Protein AF-A0A6I5KV34-F1 (afdb_monomer)

Foldseek 3Di:
DDDPPQQFFDDWDQPLVQQWTWTQTPVRDIAIDHNPCSPQADKDWPAAAPNRQWTKIWGAHPQFIWIWIQGRVVRDIGTQPPGAGVWDWDHDPLQAIWGWHDPPDPQQTFIWIAPDNVCNSRIDGPDGSNDDD

Nearest PDB structures (foldseek):
  2ojh-assembly1_A  TM=5.216E-01  e=1.936E-02  Agrobacterium fabrum str. C58
  7nst-assembly1_E  TM=5.285E-01  e=4.659E-02  Escherichia coli K-12
  6pnv-assembly1_A  TM=4.518E-01  e=2.691E-02  Salmonella enterica subsp. enterica serovar Typhimurium str. LT2-4
  2ivz-assembly4_D  TM=5.307E-01  e=8.520E-02  Escherichia coli
  2ivz-assembly2_B  TM=5.372E-01  e=8.520E-02  Escherichia coli

Radius of gyration: 15.53 Å; Cα contacts (8 Å, |Δi|>4): 303; chains: 1; bounding box: 42×42×37 Å

Structure (mmCIF, N/CA/C/O backbone):
data_AF-A0A6I5KV34-F1
#
_entry.id   AF-A0A6I5KV34-F1
#
loop_
_atom_site.group_PDB
_atom_site.id
_atom_site.type_symbol
_atom_site.label_atom_id
_atom_site.label_alt_id
_atom_site.label_comp_id
_atom_site.label_asym_id
_atom_site.label_entity_id
_atom_site.label_seq_id
_atom_site.pdbx_PDB_ins_code
_atom_site.Cartn_x
_atom_site.Cartn_y
_atom_site.Cartn_z
_atom_site.occupancy
_atom_site.B_iso_or_equiv
_atom_site.auth_seq_id
_atom_site.auth_comp_id
_atom_site.auth_asym_id
_atom_site.auth_atom_id
_atom_site.pdbx_PDB_model_num
ATOM 1 N N . MET A 1 1 ? -20.327 -21.508 1.481 1.00 34.78 1 MET A N 1
ATOM 2 C CA . MET A 1 1 ? -19.043 -20.967 1.976 1.00 34.78 1 MET A CA 1
ATOM 3 C C . MET A 1 1 ? -19.256 -19.470 2.155 1.00 34.78 1 MET A C 1
ATOM 5 O O . MET A 1 1 ? -19.499 -18.805 1.160 1.00 34.78 1 MET A O 1
ATOM 9 N N . LYS A 1 2 ? -19.388 -18.973 3.393 1.00 31.02 2 LYS A N 1
ATOM 10 C CA . LYS A 1 2 ? -19.768 -17.570 3.640 1.00 31.02 2 LYS A CA 1
ATOM 11 C C . LYS A 1 2 ? -18.632 -16.650 3.184 1.00 31.02 2 LYS A C 1
ATOM 13 O O . LYS A 1 2 ? -17.504 -16.826 3.642 1.00 31.02 2 LYS A O 1
ATOM 18 N N . SER A 1 3 ? -18.956 -15.721 2.284 1.00 35.59 3 SER A N 1
ATOM 19 C CA . SER A 1 3 ? -18.169 -14.521 1.989 1.00 35.59 3 SER A CA 1
ATOM 20 C C . SER A 1 3 ? -17.679 -13.935 3.311 1.00 35.59 3 SER A C 1
ATOM 22 O O . SER A 1 3 ? -18.489 -13.649 4.194 1.00 35.59 3 SER A O 1
ATOM 24 N N . ARG A 1 4 ? -16.359 -13.846 3.502 1.00 42.56 4 ARG A N 1
ATOM 25 C CA . ARG A 1 4 ? -15.790 -13.047 4.589 1.00 42.56 4 ARG A CA 1
ATOM 26 C C . ARG A 1 4 ? -15.959 -11.599 4.163 1.00 42.56 4 ARG A C 1
ATOM 28 O O . ARG A 1 4 ? -15.059 -11.026 3.560 1.00 42.56 4 ARG A O 1
ATOM 35 N N . ASP A 1 5 ? -17.147 -11.064 4.417 1.00 43.12 5 ASP A N 1
ATOM 36 C CA . ASP A 1 5 ? -17.440 -9.653 4.225 1.00 43.12 5 ASP A CA 1
ATOM 37 C C . ASP A 1 5 ? -16.349 -8.845 4.920 1.00 43.12 5 ASP A C 1
ATOM 39 O O . ASP A 1 5 ? -16.102 -9.048 6.111 1.00 43.12 5 ASP A O 1
ATOM 43 N N . SER A 1 6 ? -15.687 -7.973 4.159 1.00 46.94 6 SER A N 1
ATOM 44 C CA . SER A 1 6 ? -14.695 -7.018 4.645 1.00 46.94 6 SER A CA 1
ATOM 45 C C . SER A 1 6 ? -15.142 -6.425 5.987 1.00 46.94 6 SER A C 1
ATOM 47 O O . SER A 1 6 ? -16.213 -5.813 6.103 1.00 46.94 6 SER A O 1
ATOM 49 N N . GLN A 1 7 ? -14.388 -6.732 7.047 1.00 50.06 7 GLN A N 1
ATOM 50 C CA . GLN A 1 7 ? -14.783 -6.425 8.426 1.00 50.06 7 GLN A CA 1
ATOM 51 C C . GLN A 1 7 ? -14.252 -5.080 8.920 1.00 50.06 7 GLN A C 1
ATOM 53 O O . GLN A 1 7 ? -14.644 -4.667 10.005 1.00 50.06 7 GLN A O 1
ATOM 58 N N . TYR A 1 8 ? -13.403 -4.386 8.159 1.00 57.62 8 TYR A N 1
ATOM 59 C CA . TYR A 1 8 ? -12.550 -3.364 8.766 1.00 57.62 8 TYR A CA 1
ATOM 60 C C . TYR A 1 8 ? -12.712 -1.953 8.210 1.00 57.62 8 TYR A C 1
ATOM 62 O O . TYR A 1 8 ? -12.633 -1.020 8.999 1.00 57.62 8 TYR A O 1
ATOM 70 N N . VAL A 1 9 ? -13.011 -1.759 6.924 1.00 60.31 9 VAL A N 1
ATOM 71 C CA . VAL A 1 9 ? -13.108 -0.411 6.332 1.00 60.31 9 VAL A CA 1
ATOM 72 C C . VAL A 1 9 ? -14.484 -0.224 5.718 1.00 60.31 9 VAL A C 1
ATOM 74 O O . VAL A 1 9 ? -14.928 -1.058 4.931 1.00 60.31 9 VAL A O 1
ATOM 77 N N . HIS A 1 10 ? -15.170 0.844 6.119 1.00 58.53 10 HIS A N 1
ATOM 78 C CA . HIS A 1 10 ? -16.484 1.193 5.590 1.00 58.53 10 HIS A CA 1
ATOM 79 C C . HIS A 1 10 ? -16.381 2.258 4.504 1.00 58.53 10 HIS A C 1
ATOM 81 O O . HIS A 1 10 ? -17.007 2.100 3.466 1.00 58.53 10 HIS A O 1
ATOM 87 N N . ASN A 1 11 ? -15.563 3.289 4.733 1.00 62.03 11 ASN A N 1
ATOM 88 C CA . ASN A 1 11 ? -15.244 4.339 3.770 1.00 62.03 11 ASN A CA 1
ATOM 89 C C . ASN A 1 11 ? -13.819 4.846 4.022 1.00 62.03 11 ASN A C 1
ATOM 91 O O . ASN A 1 11 ? -13.358 4.883 5.163 1.00 62.03 11 ASN A O 1
ATOM 95 N N . LEU A 1 12 ? -13.136 5.260 2.962 1.00 64.06 12 LEU A N 1
ATOM 96 C CA . LEU A 1 12 ? -11.876 5.987 3.046 1.00 64.06 12 LEU A CA 1
ATOM 97 C C . LEU A 1 12 ? -12.041 7.272 2.245 1.00 64.06 12 LEU A C 1
ATOM 99 O O . LEU A 1 12 ? -12.535 7.241 1.119 1.00 64.06 12 LEU A O 1
ATOM 103 N N . THR A 1 13 ? -11.682 8.394 2.854 1.00 64.62 13 THR A N 1
ATOM 104 C CA . THR A 1 13 ? -11.791 9.711 2.234 1.00 64.62 13 THR A CA 1
ATOM 105 C C . THR A 1 13 ? -10.481 10.446 2.441 1.00 64.62 13 THR A C 1
ATOM 107 O O . THR A 1 13 ? -9.942 10.482 3.548 1.00 64.62 13 THR A O 1
ATOM 110 N N . LEU A 1 14 ? -9.968 11.026 1.364 1.00 63.19 14 LEU A N 1
ATOM 111 C CA . LEU A 1 14 ? -8.868 11.968 1.426 1.00 63.19 14 LEU A CA 1
ATOM 112 C C . LEU A 1 14 ? -9.451 13.361 1.683 1.00 63.19 14 LEU A C 1
ATOM 114 O O . LEU A 1 14 ? -10.321 13.807 0.936 1.00 63.19 14 LEU A O 1
ATOM 118 N N . ASP A 1 15 ? -9.004 14.032 2.742 1.00 67.44 15 ASP A N 1
ATOM 119 C CA . ASP A 1 15 ? -9.232 15.468 2.890 1.00 67.44 15 ASP A CA 1
ATOM 120 C C . ASP A 1 15 ? -8.035 16.208 2.290 1.00 67.44 15 ASP A C 1
ATOM 122 O O . ASP A 1 15 ? -6.994 16.404 2.926 1.00 67.44 15 ASP A O 1
ATOM 126 N N . GLU A 1 16 ? -8.201 16.603 1.032 1.00 58.06 16 GLU A N 1
ATOM 127 C CA . GLU A 1 16 ? -7.206 17.339 0.255 1.00 58.06 16 GLU A CA 1
ATOM 128 C C . GLU A 1 16 ? -6.933 18.742 0.808 1.00 58.06 16 GLU A C 1
ATOM 130 O O . GLU A 1 16 ? -5.852 19.284 0.591 1.00 58.06 16 GLU A O 1
ATOM 135 N N . VAL A 1 17 ? -7.869 19.333 1.560 1.00 58.53 17 VAL A N 1
ATOM 136 C CA . VAL A 1 17 ? -7.731 20.705 2.074 1.00 58.53 17 VAL A CA 1
ATOM 137 C C . VAL A 1 17 ? -6.726 20.758 3.222 1.00 58.53 17 VAL A C 1
ATOM 139 O O . VAL A 1 17 ? -6.004 21.744 3.373 1.00 58.53 17 VAL A O 1
ATOM 142 N N . GLN A 1 18 ? -6.674 19.704 4.036 1.00 65.94 18 GLN A N 1
ATOM 143 C CA . GLN A 1 18 ? -5.775 19.614 5.190 1.00 65.94 18 GLN A CA 1
ATOM 144 C C . GLN A 1 18 ? -4.591 18.668 4.963 1.00 65.94 18 GLN A C 1
ATOM 146 O O . GLN A 1 18 ? -3.734 18.549 5.840 1.00 65.94 18 GLN A O 1
ATOM 151 N N . GLY A 1 19 ? -4.536 17.991 3.811 1.00 74.94 19 GLY A N 1
ATOM 152 C CA . GLY A 1 19 ? -3.547 16.949 3.549 1.00 74.94 19 GLY A CA 1
ATOM 153 C C . GLY A 1 19 ? -3.684 15.799 4.544 1.00 74.94 19 GLY A C 1
ATOM 154 O O . GLY A 1 19 ? -2.681 15.321 5.069 1.00 74.94 19 GLY A O 1
ATOM 155 N N . MET A 1 20 ? -4.918 15.393 4.852 1.00 82.06 20 MET A N 1
ATOM 156 C CA . MET A 1 20 ? -5.211 14.332 5.816 1.00 82.06 20 MET A CA 1
ATOM 157 C C . MET A 1 20 ? -5.852 13.134 5.120 1.00 82.06 20 MET A C 1
ATOM 159 O O . MET A 1 20 ? -6.663 13.268 4.207 1.00 82.06 20 MET A O 1
ATOM 163 N N . ILE A 1 21 ? -5.524 11.941 5.596 1.00 81.75 21 ILE A N 1
ATOM 164 C CA . ILE A 1 21 ? -6.176 10.690 5.224 1.00 81.75 21 ILE A CA 1
ATOM 165 C C . ILE A 1 21 ? -7.160 10.355 6.340 1.00 81.75 21 ILE A C 1
ATOM 167 O O . ILE A 1 21 ? -6.757 10.215 7.497 1.00 81.75 21 ILE A O 1
ATOM 171 N N . ILE A 1 22 ? -8.440 10.216 5.995 1.00 82.81 22 ILE A N 1
ATOM 172 C CA . ILE A 1 22 ? -9.506 9.847 6.926 1.00 82.81 22 ILE A CA 1
ATOM 173 C C . ILE A 1 22 ? -9.960 8.425 6.607 1.00 82.81 22 ILE A C 1
ATOM 175 O O . ILE A 1 22 ? -10.447 8.130 5.513 1.00 82.81 22 ILE A O 1
ATOM 179 N N . ILE A 1 23 ? -9.824 7.531 7.583 1.00 80.94 23 ILE A N 1
ATOM 180 C CA . ILE A 1 23 ? -10.149 6.112 7.436 1.00 80.94 23 ILE A CA 1
ATOM 181 C C . ILE A 1 23 ? -11.297 5.784 8.380 1.00 80.94 23 ILE A C 1
ATOM 183 O O . ILE A 1 23 ? -11.105 5.650 9.589 1.00 80.94 23 ILE A O 1
ATOM 187 N N . ALA A 1 24 ? -12.502 5.647 7.825 1.00 81.12 24 ALA A N 1
ATOM 188 C CA . ALA A 1 24 ? -13.686 5.261 8.577 1.00 81.12 24 ALA A CA 1
ATOM 189 C C . ALA A 1 24 ? -13.799 3.733 8.629 1.00 81.12 24 ALA A C 1
ATOM 191 O O . ALA A 1 24 ? -14.057 3.052 7.625 1.00 81.12 24 ALA A O 1
ATOM 192 N N . LYS A 1 25 ? -13.625 3.182 9.829 1.00 79.19 25 LYS A N 1
ATOM 193 C CA . LYS A 1 25 ? -13.752 1.753 10.093 1.00 79.19 25 LYS A CA 1
ATOM 194 C C . LYS A 1 25 ? -15.211 1.348 10.239 1.00 79.19 25 LYS A C 1
ATOM 196 O O . LYS A 1 25 ? -16.090 2.137 10.581 1.00 79.19 25 LYS A O 1
ATOM 201 N N . LYS A 1 26 ? -15.472 0.066 9.999 1.00 72.62 26 LYS A N 1
ATOM 202 C CA . LYS A 1 26 ? -16.825 -0.508 10.063 1.00 72.62 26 LYS A CA 1
ATOM 203 C C . LYS A 1 26 ? -17.435 -0.498 11.468 1.00 72.62 26 LYS A C 1
ATOM 205 O O . LYS A 1 26 ? -18.654 -0.514 11.598 1.00 72.62 26 LYS A O 1
ATOM 210 N N . ASP A 1 27 ? -16.605 -0.466 12.503 1.00 76.75 27 ASP A N 1
ATOM 211 C CA . ASP A 1 27 ? -17.030 -0.347 13.900 1.00 76.75 27 ASP A CA 1
ATOM 212 C C . ASP A 1 27 ? -17.331 1.104 14.322 1.00 76.75 27 ASP A C 1
ATOM 214 O O . ASP A 1 27 ? -17.663 1.351 15.479 1.00 76.75 27 ASP A O 1
ATOM 218 N N . GLY A 1 28 ? -17.243 2.058 13.388 1.00 77.00 28 GLY A N 1
ATOM 219 C CA . GLY A 1 28 ? -17.479 3.477 13.631 1.00 77.00 28 GLY A CA 1
ATOM 220 C C . GLY A 1 28 ? -16.260 4.229 14.165 1.00 77.00 28 GLY A C 1
ATOM 221 O O . GLY A 1 28 ? -16.358 5.437 14.375 1.00 77.00 28 GLY A O 1
ATOM 222 N N . GLN A 1 29 ? -15.118 3.562 14.366 1.00 82.00 29 GLN A N 1
ATOM 223 C CA . GLN A 1 29 ? -13.866 4.261 14.647 1.00 82.00 29 GLN A CA 1
ATOM 224 C C . GLN A 1 29 ? -13.380 5.012 13.405 1.00 82.00 29 GLN A C 1
ATOM 226 O O . GLN A 1 29 ? -13.587 4.579 12.270 1.00 82.00 29 GLN A O 1
ATOM 231 N N . VAL A 1 30 ? -12.695 6.127 13.633 1.00 83.88 30 VAL A N 1
ATOM 232 C CA . VAL A 1 30 ? -12.083 6.935 12.581 1.00 83.88 30 VAL A CA 1
ATOM 233 C C . VAL A 1 30 ? -10.620 7.127 12.930 1.00 83.88 30 VAL A C 1
ATOM 235 O O . VAL A 1 30 ? -10.312 7.590 14.028 1.00 83.88 30 VAL A O 1
ATOM 238 N N . ASP A 1 31 ? -9.742 6.786 11.993 1.00 84.12 31 ASP A N 1
ATOM 239 C CA . ASP A 1 31 ? -8.342 7.180 12.073 1.00 84.12 31 ASP A CA 1
ATOM 240 C C . ASP A 1 31 ? -8.110 8.376 11.161 1.00 84.12 31 ASP A C 1
ATOM 242 O O . ASP A 1 31 ? -8.614 8.420 10.035 1.00 84.12 31 ASP A O 1
ATOM 246 N N . THR A 1 32 ? -7.306 9.314 11.645 1.00 87.19 32 THR A N 1
ATOM 247 C CA . THR A 1 32 ? -6.877 10.473 10.873 1.00 87.19 32 THR A CA 1
ATOM 248 C C . THR A 1 32 ? -5.358 10.481 10.835 1.00 87.19 32 THR A C 1
ATOM 250 O O . THR A 1 32 ? -4.707 10.473 11.879 1.00 87.19 32 THR A O 1
ATOM 253 N N . LEU A 1 33 ? -4.792 10.479 9.634 1.00 86.06 33 LEU A N 1
ATOM 254 C CA . LEU A 1 33 ? -3.349 10.459 9.400 1.00 86.06 33 LEU A CA 1
ATOM 255 C C . LEU A 1 33 ? -2.969 11.655 8.538 1.00 86.06 33 LEU A C 1
ATOM 257 O O . LEU A 1 33 ? -3.777 12.116 7.738 1.00 86.06 33 LEU A O 1
ATOM 261 N N . HIS A 1 34 ? -1.730 12.121 8.645 1.00 85.12 34 HIS A N 1
ATOM 262 C CA . HIS A 1 34 ? -1.196 13.048 7.653 1.00 85.12 34 HIS A CA 1
ATOM 263 C C . HIS A 1 34 ? -0.940 12.309 6.335 1.00 85.12 34 HIS A C 1
ATOM 265 O O . HIS A 1 34 ? -0.437 11.183 6.342 1.00 85.12 34 HIS A O 1
ATOM 271 N N . ASN A 1 35 ? -1.267 12.949 5.211 1.00 82.94 35 ASN A N 1
ATOM 272 C CA . ASN A 1 35 ? -0.833 12.507 3.895 1.00 82.94 35 ASN A CA 1
ATOM 273 C C . ASN A 1 35 ? 0.708 12.535 3.876 1.00 82.94 35 ASN A C 1
ATOM 275 O O . ASN A 1 35 ? 1.287 13.595 4.119 1.00 82.94 35 ASN A O 1
ATOM 279 N N . PRO A 1 36 ? 1.384 11.400 3.629 1.00 81.62 36 PRO A N 1
ATOM 280 C CA . PRO A 1 36 ? 2.844 11.337 3.620 1.00 81.62 36 PRO A CA 1
ATOM 281 C C . PRO A 1 36 ? 3.483 12.031 2.406 1.00 81.62 36 PRO A C 1
ATOM 283 O O . PRO A 1 36 ? 4.691 12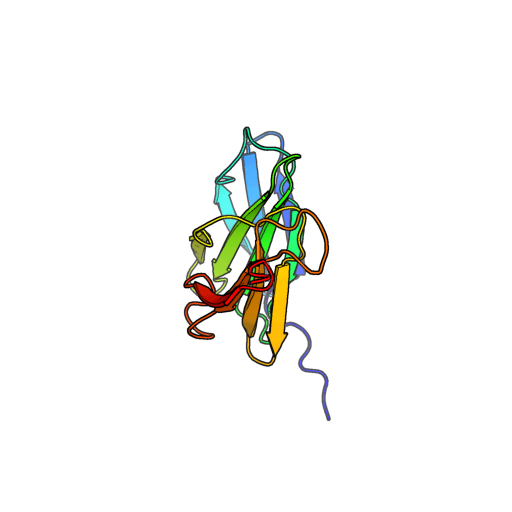.260 2.421 1.00 81.62 36 PRO A O 1
ATOM 286 N N . ALA A 1 37 ? 2.707 12.350 1.366 1.00 80.25 37 ALA A N 1
ATOM 287 C CA . ALA A 1 37 ? 3.196 12.971 0.137 1.00 80.25 37 ALA A CA 1
ATOM 288 C C . ALA A 1 37 ? 2.222 14.044 -0.399 1.00 80.25 37 ALA A C 1
ATOM 290 O O . ALA A 1 37 ? 1.701 13.917 -1.506 1.00 80.25 37 ALA A O 1
ATOM 291 N N . PRO A 1 38 ? 1.958 15.119 0.370 1.00 76.75 38 PRO A N 1
ATOM 292 C CA . PRO A 1 38 ? 0.954 16.127 0.018 1.00 76.75 38 PRO A CA 1
ATOM 293 C C . PRO A 1 38 ? 1.332 16.975 -1.205 1.00 76.75 38 PRO A C 1
ATOM 295 O O . PRO A 1 38 ? 0.464 17.601 -1.803 1.00 76.75 38 PRO A O 1
ATOM 298 N N . GLU A 1 39 ? 2.612 17.007 -1.576 1.00 77.25 39 GLU A N 1
ATOM 299 C CA . GLU A 1 39 ? 3.125 17.801 -2.699 1.00 77.25 39 GLU A CA 1
ATOM 300 C C . GLU A 1 39 ? 3.315 16.981 -3.985 1.00 77.25 39 GLU A C 1
ATOM 302 O O . GLU A 1 39 ? 3.611 17.549 -5.033 1.00 77.25 39 GLU A O 1
ATOM 307 N N . GLU A 1 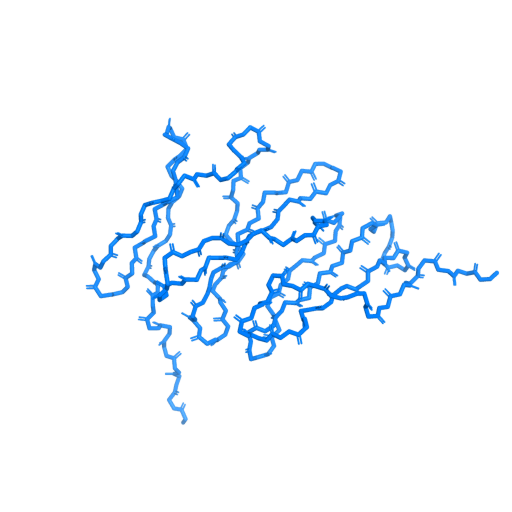40 ? 3.167 15.654 -3.926 1.00 75.12 40 GLU A N 1
ATOM 308 C CA . GLU A 1 40 ? 3.544 14.762 -5.034 1.00 75.12 40 GLU A CA 1
ATOM 309 C C . GLU A 1 40 ? 2.382 14.400 -5.966 1.00 75.12 40 GLU A C 1
ATOM 311 O O . GLU A 1 40 ? 2.610 13.870 -7.052 1.00 75.12 40 GLU A O 1
ATOM 316 N N . GLY A 1 41 ? 1.143 14.700 -5.575 1.00 74.06 41 GLY A N 1
ATOM 317 C CA . GLY A 1 41 ? -0.045 14.433 -6.379 1.00 74.06 41 GLY A CA 1
ATOM 318 C C . GLY A 1 41 ? -1.242 13.983 -5.549 1.00 74.06 41 GLY A C 1
ATOM 319 O O . GLY A 1 41 ? -1.239 14.054 -4.319 1.00 74.06 41 GLY A O 1
ATOM 320 N N . GLU A 1 42 ? -2.278 13.523 -6.246 1.00 78.38 42 GLU A N 1
ATOM 321 C CA . GLU A 1 42 ? -3.487 12.979 -5.628 1.00 78.38 42 GLU A CA 1
ATOM 322 C C . GLU A 1 42 ? -3.199 11.583 -5.057 1.00 78.38 42 GLU A C 1
ATOM 324 O O . GLU A 1 42 ? -2.631 10.721 -5.733 1.00 78.38 42 GLU A O 1
ATOM 329 N N . LEU A 1 43 ? -3.564 11.367 -3.790 1.00 79.81 43 LEU A N 1
ATOM 330 C CA . LEU A 1 43 ? -3.451 10.059 -3.154 1.00 79.81 43 LEU A CA 1
ATOM 331 C C . LEU A 1 43 ? -4.627 9.186 -3.590 1.00 79.81 43 LEU A C 1
ATOM 333 O O . LEU A 1 43 ? -5.773 9.446 -3.238 1.00 79.81 43 LEU A O 1
ATOM 337 N N . ASP A 1 44 ? -4.313 8.112 -4.295 1.00 80.75 44 ASP A N 1
ATOM 338 C CA . ASP A 1 44 ? -5.250 7.103 -4.753 1.00 80.75 44 ASP A CA 1
ATOM 339 C C . ASP A 1 44 ? -5.321 5.903 -3.793 1.00 80.75 44 ASP A C 1
ATOM 341 O O . ASP A 1 44 ? -4.344 5.494 -3.148 1.00 80.75 44 ASP A O 1
ATOM 345 N N . LEU A 1 45 ? -6.512 5.318 -3.714 1.00 80.50 45 LEU A N 1
ATOM 346 C CA . LEU A 1 45 ? -6.817 4.132 -2.934 1.00 80.50 45 LEU A CA 1
ATOM 347 C C . LEU A 1 45 ? -6.851 2.912 -3.852 1.00 80.50 45 LEU A C 1
ATOM 349 O O . LEU A 1 45 ? -7.859 2.631 -4.498 1.00 80.50 45 LEU A O 1
ATOM 353 N N . VAL A 1 46 ? -5.804 2.092 -3.796 1.00 79.69 46 VAL A N 1
ATOM 354 C CA . VAL A 1 46 ? -5.783 0.818 -4.534 1.00 79.69 46 VAL A CA 1
ATOM 355 C C . VAL A 1 46 ? -6.749 -0.195 -3.911 1.00 79.69 46 VAL A C 1
ATOM 357 O O . VAL A 1 46 ? -7.361 -1.004 -4.607 1.00 79.69 46 VAL A O 1
ATOM 360 N N . GLY A 1 47 ? -6.913 -0.149 -2.585 1.00 79.69 47 GLY A N 1
ATOM 361 C CA . GLY A 1 47 ? -7.936 -0.906 -1.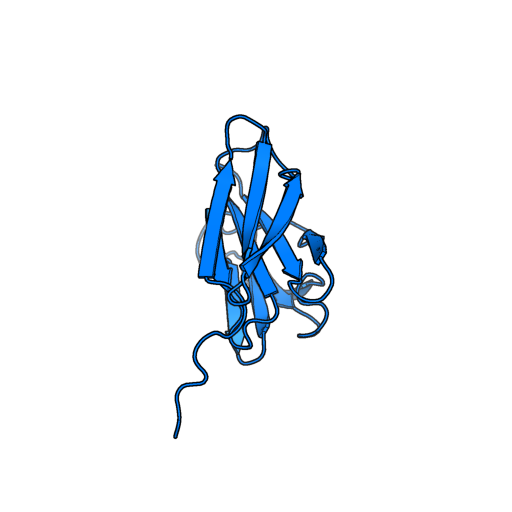863 1.00 79.69 47 GLY A CA 1
ATOM 362 C C . GLY A 1 47 ? -7.403 -1.777 -0.721 1.00 79.69 47 GLY A C 1
ATOM 363 O O . GLY A 1 47 ? -6.202 -1.780 -0.421 1.00 79.69 47 GLY A O 1
ATOM 364 N N . PRO A 1 48 ? -8.299 -2.507 -0.032 1.00 86.00 48 PRO A N 1
ATOM 365 C CA . PRO A 1 48 ? -7.944 -3.321 1.124 1.00 86.00 48 PRO A CA 1
ATOM 366 C C . PRO A 1 48 ? -7.232 -4.621 0.732 1.00 86.00 48 PRO A C 1
ATOM 368 O O . PRO A 1 48 ? -7.489 -5.204 -0.324 1.00 86.00 48 PRO A O 1
ATOM 371 N N . SER A 1 49 ? -6.384 -5.122 1.631 1.00 88.88 49 SER A N 1
ATOM 372 C CA . SER A 1 49 ? -5.793 -6.455 1.517 1.00 88.88 49 SER A CA 1
ATOM 373 C C . SER A 1 49 ? -6.883 -7.544 1.537 1.00 88.88 49 SER A C 1
ATOM 375 O O . SER A 1 49 ? -7.951 -7.341 2.119 1.00 88.88 49 SER A O 1
ATOM 377 N N . PRO A 1 50 ? -6.645 -8.749 0.980 1.00 87.00 50 PRO A N 1
ATOM 378 C CA . PRO A 1 50 ? -7.649 -9.822 0.953 1.00 87.00 50 PRO A CA 1
ATOM 379 C C . PRO A 1 50 ? -8.133 -10.288 2.334 1.00 87.00 50 PRO A C 1
ATOM 381 O O . PRO A 1 50 ? -9.230 -10.827 2.470 1.00 87.00 50 PRO A O 1
ATOM 384 N N . ASP A 1 51 ? -7.308 -10.111 3.366 1.00 84.50 51 ASP A N 1
ATOM 385 C CA . ASP A 1 51 ? -7.660 -10.374 4.763 1.00 84.50 51 ASP A CA 1
ATOM 386 C C . ASP A 1 51 ? -8.224 -9.139 5.490 1.00 84.50 51 ASP A C 1
ATOM 388 O O . ASP A 1 51 ? -8.600 -9.236 6.657 1.00 84.50 51 ASP A O 1
ATOM 392 N N . ASN A 1 52 ? -8.332 -8.007 4.790 1.00 82.38 52 ASN A N 1
ATOM 393 C CA . ASN A 1 52 ? -8.819 -6.711 5.253 1.00 82.38 52 ASN A CA 1
ATOM 394 C C . ASN A 1 52 ? -8.071 -6.155 6.473 1.00 82.38 52 ASN A C 1
ATOM 396 O O . ASN A 1 52 ? -8.620 -5.332 7.197 1.00 82.38 52 ASN A O 1
ATOM 400 N N . ARG A 1 53 ? -6.832 -6.593 6.729 1.00 86.00 53 ARG A N 1
ATOM 401 C CA . ARG A 1 53 ? -6.007 -6.042 7.816 1.00 86.00 53 ARG A CA 1
ATOM 402 C C . ARG A 1 53 ? -5.305 -4.746 7.422 1.00 86.00 53 ARG A C 1
ATOM 404 O O . ARG A 1 53 ? -4.907 -3.982 8.304 1.00 86.00 53 ARG A O 1
ATOM 411 N N . MET A 1 54 ? -5.129 -4.520 6.123 1.00 89.81 54 MET A N 1
ATOM 412 C CA . MET A 1 54 ? -4.316 -3.434 5.596 1.00 89.81 54 MET A CA 1
ATOM 413 C C . MET A 1 54 ? -4.978 -2.757 4.397 1.00 89.81 54 MET A C 1
ATOM 415 O O . MET A 1 54 ? -5.871 -3.323 3.767 1.00 89.81 54 MET A O 1
ATOM 419 N N . ILE A 1 55 ? -4.530 -1.545 4.085 1.00 89.31 55 ILE A N 1
ATOM 420 C CA . ILE A 1 55 ? -4.967 -0.756 2.931 1.00 89.31 55 ILE A CA 1
ATOM 421 C C . ILE A 1 55 ? -3.736 -0.341 2.137 1.00 89.31 55 ILE A C 1
ATOM 423 O O . ILE A 1 55 ? -2.740 0.066 2.731 1.00 89.31 55 ILE A O 1
ATOM 427 N N . LEU A 1 56 ? -3.809 -0.457 0.814 1.00 89.56 56 LEU A N 1
ATOM 428 C CA . LEU A 1 56 ? -2.767 0.007 -0.092 1.00 89.56 56 LEU A CA 1
ATOM 429 C C . LEU A 1 56 ? -3.163 1.371 -0.653 1.00 89.56 56 LEU A C 1
ATOM 431 O O . LEU A 1 56 ? -4.260 1.530 -1.193 1.00 89.56 56 LEU A O 1
ATOM 435 N N . LEU A 1 57 ? -2.258 2.329 -0.495 1.00 88.62 57 LEU A N 1
ATOM 436 C CA . LEU A 1 57 ? -2.389 3.714 -0.927 1.00 88.62 57 LEU A CA 1
ATOM 437 C C . LEU A 1 57 ? -1.270 4.027 -1.914 1.00 88.62 57 LEU A C 1
ATOM 439 O O . LEU A 1 57 ? -0.153 3.533 -1.743 1.00 88.62 57 LEU A O 1
ATOM 443 N N . THR A 1 58 ? -1.545 4.854 -2.914 1.00 86.69 58 THR A N 1
ATOM 444 C CA . THR A 1 58 ? -0.573 5.213 -3.950 1.00 86.69 58 THR A CA 1
ATOM 445 C C . THR A 1 58 ? -0.692 6.671 -4.342 1.00 86.69 58 THR A C 1
ATOM 447 O O . THR A 1 58 ? -1.797 7.151 -4.517 1.00 86.69 58 THR A O 1
ATOM 450 N N . VAL A 1 59 ? 0.421 7.358 -4.571 1.00 84.69 59 VAL A N 1
ATOM 451 C CA . VAL A 1 59 ? 0.433 8.613 -5.335 1.00 84.69 59 VAL A CA 1
ATOM 452 C C . VAL A 1 59 ? 1.101 8.307 -6.669 1.00 84.69 59 VAL A C 1
ATOM 454 O O . VAL A 1 59 ? 2.311 8.070 -6.676 1.00 84.69 59 VAL A O 1
ATOM 457 N N . PRO A 1 60 ? 0.362 8.234 -7.788 1.00 76.88 60 PRO A N 1
ATOM 458 C CA . PRO A 1 60 ? 0.971 8.075 -9.100 1.00 76.88 60 PRO A CA 1
ATOM 459 C C . PRO A 1 60 ? 1.628 9.394 -9.531 1.00 76.88 60 PRO A C 1
ATOM 461 O O . PRO A 1 60 ? 0.987 10.441 -9.518 1.00 76.88 60 PRO A O 1
ATOM 464 N N . THR A 1 61 ? 2.890 9.351 -9.969 1.00 71.06 61 THR A N 1
ATOM 465 C CA . THR A 1 61 ? 3.540 10.493 -10.637 1.00 71.06 61 THR A CA 1
ATOM 466 C C . THR A 1 61 ? 4.050 10.089 -12.021 1.00 71.06 61 THR A C 1
ATOM 468 O O . THR A 1 61 ? 4.116 8.901 -12.351 1.00 71.06 61 THR A O 1
ATOM 471 N N . GLY A 1 62 ? 4.379 11.077 -12.859 1.00 62.12 62 GLY A N 1
ATOM 472 C CA . GLY A 1 62 ? 4.745 10.862 -14.265 1.00 62.12 62 GLY A CA 1
ATOM 473 C C . GLY A 1 62 ? 5.955 9.944 -14.488 1.00 62.12 62 GLY A C 1
ATOM 474 O O . GLY A 1 62 ? 5.997 9.258 -15.505 1.00 62.12 62 GLY A O 1
ATOM 475 N N . ASP A 1 63 ? 6.879 9.872 -13.524 1.00 64.50 63 ASP A N 1
ATOM 476 C CA . ASP A 1 63 ? 8.101 9.054 -13.600 1.00 64.50 63 ASP A CA 1
ATOM 477 C C . ASP A 1 63 ? 8.056 7.812 -12.683 1.00 64.50 63 ASP A C 1
ATOM 479 O O . ASP A 1 63 ? 9.052 7.106 -12.504 1.00 64.50 63 ASP A O 1
ATOM 483 N N . GLY A 1 64 ? 6.884 7.523 -12.109 1.00 72.06 64 GLY A N 1
ATOM 484 C CA . GLY A 1 64 ? 6.670 6.502 -11.085 1.00 72.06 64 GLY A CA 1
ATOM 485 C C . GLY A 1 64 ? 5.912 7.054 -9.880 1.00 72.06 64 GLY A C 1
ATOM 486 O O . GLY A 1 64 ? 5.875 8.253 -9.663 1.00 72.06 64 GLY A O 1
ATOM 487 N N . GLY A 1 65 ? 5.254 6.214 -9.097 1.00 83.75 65 GLY A N 1
ATOM 488 C CA . GLY A 1 65 ? 4.535 6.632 -7.901 1.00 83.75 65 GLY A CA 1
ATOM 489 C C . GLY A 1 65 ? 5.190 6.197 -6.599 1.00 83.75 65 GLY A C 1
ATOM 490 O O . GLY A 1 65 ? 6.102 5.369 -6.563 1.00 83.75 65 GLY A O 1
ATOM 491 N N . ARG A 1 66 ? 4.676 6.721 -5.493 1.00 86.88 66 ARG A N 1
ATOM 492 C CA . ARG A 1 66 ? 4.976 6.223 -4.146 1.00 86.88 66 ARG A CA 1
ATOM 493 C C . ARG A 1 66 ? 3.797 5.431 -3.623 1.00 86.88 66 ARG A C 1
ATOM 495 O O . ARG A 1 66 ? 2.652 5.725 -3.957 1.00 86.88 66 ARG A O 1
ATOM 502 N N . ALA A 1 67 ? 4.074 4.417 -2.817 1.00 90.06 67 ALA A N 1
ATOM 503 C CA . ALA A 1 67 ? 3.044 3.558 -2.265 1.00 90.06 67 ALA A CA 1
ATOM 504 C C . ALA A 1 67 ? 3.237 3.365 -0.766 1.00 90.06 67 ALA A C 1
ATOM 506 O O . ALA A 1 67 ? 4.363 3.280 -0.277 1.00 90.06 67 ALA A O 1
ATOM 507 N N . TRP A 1 68 ? 2.124 3.243 -0.052 1.00 91.44 68 TRP A N 1
ATOM 508 C CA . TRP A 1 68 ? 2.101 3.004 1.383 1.00 91.44 68 TRP A CA 1
ATOM 50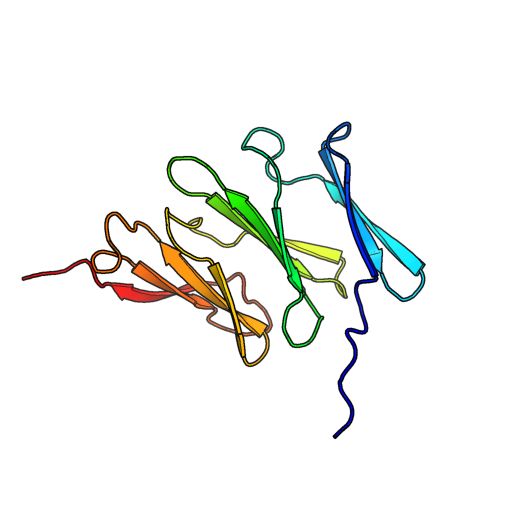9 C C . TRP A 1 68 ? 1.117 1.905 1.736 1.00 91.44 68 TRP A C 1
ATOM 511 O O . TRP A 1 68 ? 0.062 1.752 1.121 1.00 91.44 68 TRP A O 1
ATOM 521 N N . VAL A 1 69 ? 1.449 1.177 2.793 1.00 92.38 69 VAL A N 1
ATOM 522 C CA . VAL A 1 69 ? 0.563 0.227 3.442 1.00 92.38 69 VAL A CA 1
ATOM 523 C C . VAL A 1 69 ? 0.109 0.807 4.767 1.00 92.38 69 VAL A C 1
ATOM 525 O O . VAL A 1 69 ? 0.906 1.008 5.683 1.00 92.38 69 VAL A O 1
ATOM 528 N N . TYR A 1 70 ? -1.192 1.029 4.888 1.00 90.50 70 TYR A N 1
ATOM 529 C CA . TYR A 1 70 ? -1.812 1.361 6.157 1.00 90.50 70 TYR A CA 1
ATOM 530 C C . TYR A 1 70 ? -2.249 0.094 6.895 1.00 90.50 70 TYR A C 1
ATOM 532 O O . TYR A 1 70 ? -3.012 -0.708 6.357 1.00 90.50 70 TYR A O 1
ATOM 540 N N . HIS A 1 71 ? -1.809 -0.082 8.139 1.00 90.81 71 HIS A N 1
ATOM 541 C CA . HIS A 1 71 ? -2.182 -1.207 8.989 1.00 90.81 71 HIS A CA 1
ATOM 542 C C . HIS A 1 71 ? -3.310 -0.820 9.957 1.00 90.81 71 HIS A C 1
ATOM 544 O O . HIS A 1 71 ? -3.078 -0.238 11.018 1.00 90.81 71 HIS A O 1
ATOM 550 N N . ILE A 1 72 ? -4.533 -1.272 9.672 1.00 84.88 72 ILE A N 1
ATOM 551 C CA . ILE A 1 72 ? -5.764 -0.821 10.349 1.00 84.88 72 ILE A CA 1
ATOM 552 C C . ILE A 1 72 ? -5.751 -1.102 11.858 1.00 84.88 72 ILE A C 1
ATOM 554 O O . ILE A 1 72 ? -6.135 -0.256 12.662 1.00 84.88 72 ILE A O 1
ATOM 558 N N . GLY A 1 73 ? -5.300 -2.295 12.259 1.00 83.25 73 GLY A N 1
ATOM 559 C CA . GLY A 1 73 ? -5.273 -2.696 13.673 1.00 83.25 73 GLY A CA 1
ATOM 560 C C . GLY A 1 73 ? -4.137 -2.085 14.501 1.00 83.25 73 GLY A C 1
ATOM 561 O O . GLY A 1 73 ? -4.151 -2.221 15.719 1.00 83.25 73 GLY A O 1
ATOM 562 N N . LYS A 1 74 ? -3.150 -1.458 13.852 1.00 87.06 74 LYS A N 1
ATOM 563 C CA . LYS A 1 74 ? -1.984 -0.850 14.513 1.00 87.06 74 LYS A CA 1
ATOM 564 C C . LYS A 1 74 ? -1.962 0.665 14.376 1.00 87.06 74 LYS A C 1
ATOM 566 O O . LYS A 1 74 ? -1.168 1.303 15.056 1.00 87.06 74 LYS A O 1
ATOM 571 N N . THR A 1 75 ? -2.823 1.234 13.529 1.00 85.62 75 THR A N 1
ATOM 572 C CA . THR A 1 75 ? -2.828 2.670 13.220 1.00 85.62 75 THR A CA 1
ATOM 573 C C . THR A 1 75 ? -1.462 3.164 12.736 1.00 85.62 75 THR A C 1
ATOM 575 O O . THR A 1 75 ? -1.002 4.237 13.105 1.00 85.62 75 THR A O 1
ATOM 578 N N . GLU A 1 76 ? -0.801 2.353 11.908 1.00 89.19 76 GLU A N 1
ATOM 579 C CA . GLU A 1 76 ? 0.536 2.630 11.376 1.00 89.19 76 GLU A CA 1
ATOM 580 C C . GLU A 1 76 ? 0.501 2.729 9.854 1.00 89.19 76 GLU A C 1
ATOM 582 O O . GLU A 1 76 ? -0.186 1.949 9.191 1.00 89.19 76 GLU A O 1
ATOM 587 N N . LEU A 1 77 ? 1.289 3.651 9.308 1.00 91.06 77 LEU A N 1
ATOM 588 C CA . LEU A 1 77 ? 1.498 3.818 7.877 1.00 91.06 77 LEU A CA 1
ATOM 589 C C . LEU A 1 77 ? 2.953 3.488 7.545 1.00 91.06 77 LEU A C 1
ATOM 591 O O . LEU A 1 77 ? 3.867 4.071 8.124 1.00 91.06 77 LEU A O 1
ATOM 595 N N . HIS A 1 78 ? 3.157 2.562 6.614 1.00 93.12 78 HIS A N 1
ATOM 596 C CA . HIS A 1 78 ? 4.478 2.104 6.194 1.00 93.12 78 HIS A CA 1
ATOM 597 C C . HIS A 1 78 ? 4.680 2.411 4.720 1.00 93.12 78 HIS A C 1
ATOM 599 O O . HIS A 1 78 ? 3.848 2.041 3.896 1.00 93.12 78 HIS A O 1
ATOM 605 N N . GLU A 1 79 ? 5.773 3.077 4.376 1.00 91.25 79 GLU A N 1
ATOM 606 C CA . GLU A 1 79 ? 6.134 3.296 2.978 1.00 91.25 79 GLU A CA 1
ATOM 607 C C . GLU A 1 79 ? 6.711 2.022 2.358 1.00 91.25 79 GLU A C 1
ATOM 609 O O . GLU A 1 79 ? 7.479 1.299 2.993 1.00 91.25 79 GLU A O 1
ATOM 614 N N . ILE A 1 80 ? 6.341 1.756 1.108 1.00 89.31 80 ILE A N 1
ATOM 615 C CA . ILE A 1 80 ? 6.943 0.702 0.299 1.00 89.31 80 ILE A CA 1
ATOM 616 C C . ILE A 1 80 ? 8.207 1.271 -0.341 1.00 89.31 80 ILE A C 1
ATOM 618 O O . ILE A 1 80 ? 8.144 2.121 -1.233 1.00 89.31 80 ILE A O 1
ATOM 622 N N . GLU A 1 81 ? 9.363 0.800 0.123 1.00 73.25 81 GLU A N 1
ATOM 623 C CA . GLU A 1 81 ? 10.655 1.282 -0.359 1.0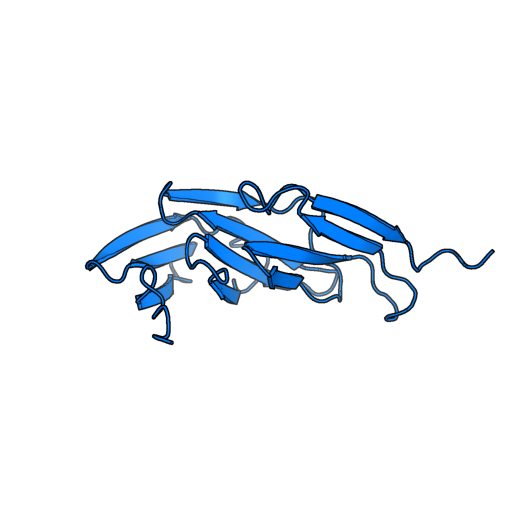0 73.25 81 GLU A CA 1
ATOM 624 C C . GLU A 1 81 ? 10.830 1.038 -1.865 1.00 73.25 81 GLU A C 1
ATOM 626 O O . GLU A 1 81 ? 10.533 -0.037 -2.391 1.00 73.25 81 GLU A O 1
ATOM 631 N N . GLY A 1 82 ? 11.358 2.051 -2.557 1.00 65.19 82 GLY A N 1
ATOM 632 C CA . GLY A 1 82 ? 11.680 1.997 -3.984 1.00 65.19 82 GLY A CA 1
ATOM 633 C C . GLY A 1 82 ? 10.632 2.620 -4.907 1.00 65.19 82 GLY A C 1
ATOM 634 O O . GLY A 1 82 ? 10.956 2.884 -6.063 1.00 65.19 82 GLY A O 1
ATOM 635 N N . GLY A 1 83 ? 9.422 2.911 -4.418 1.00 64.88 83 GLY A N 1
ATOM 636 C CA . GLY A 1 83 ? 8.334 3.419 -5.258 1.00 64.88 83 GLY A CA 1
ATOM 637 C C . GLY A 1 83 ? 7.920 2.431 -6.359 1.00 64.88 83 GLY A C 1
ATOM 638 O O . GLY A 1 83 ? 8.541 1.387 -6.566 1.00 64.88 83 GLY A O 1
ATOM 639 N N . PHE A 1 84 ? 6.855 2.746 -7.086 1.00 67.81 84 PHE A N 1
ATOM 640 C CA . PHE A 1 84 ? 6.451 2.009 -8.279 1.00 67.81 84 PHE A CA 1
ATOM 641 C C . PHE A 1 84 ? 6.798 2.792 -9.535 1.00 67.81 84 PHE A C 1
ATOM 643 O O . PHE A 1 84 ? 6.731 4.006 -9.533 1.00 67.81 84 PHE A O 1
ATOM 650 N N . GLY A 1 85 ? 7.250 2.129 -10.601 1.00 64.81 85 GLY A N 1
ATOM 651 C CA . GLY A 1 85 ? 7.504 2.822 -11.873 1.00 64.81 85 GLY A CA 1
ATOM 652 C C . GLY A 1 85 ? 6.194 3.101 -12.616 1.00 64.81 85 GLY A C 1
ATOM 653 O O . GLY A 1 85 ? 5.125 3.076 -12.015 1.00 64.81 85 GLY A O 1
ATOM 654 N N . LEU A 1 86 ? 6.245 3.214 -13.947 1.00 57.59 86 LEU A N 1
ATOM 655 C CA . LEU A 1 86 ? 5.073 3.098 -14.843 1.00 57.59 86 LEU A CA 1
ATOM 656 C C . LEU A 1 86 ? 4.452 1.676 -14.844 1.00 57.59 86 LEU A C 1
ATOM 658 O O . LEU A 1 86 ? 4.033 1.164 -15.880 1.00 57.59 86 LEU A O 1
ATOM 662 N N . GLY A 1 87 ? 4.483 0.982 -13.708 1.00 66.94 87 GLY A N 1
ATOM 663 C CA . GLY A 1 87 ? 4.051 -0.397 -13.542 1.00 66.94 87 GLY A CA 1
ATOM 664 C C . GLY A 1 87 ? 2.857 -0.520 -12.603 1.00 66.94 87 GLY A C 1
ATOM 665 O O . GLY A 1 87 ? 2.393 0.448 -12.008 1.00 66.94 87 GLY A O 1
ATOM 666 N N . GLU A 1 88 ? 2.366 -1.747 -12.464 1.00 77.56 88 GLU A N 1
ATOM 667 C CA . GLU A 1 88 ? 1.251 -2.063 -11.578 1.00 77.56 88 GLU A CA 1
ATOM 668 C C . GLU A 1 88 ? 1.740 -2.436 -10.176 1.00 77.56 88 GLU A C 1
ATOM 670 O O . GLU A 1 88 ? 2.740 -3.150 -10.008 1.00 77.56 88 GLU A O 1
ATOM 675 N N . ILE A 1 89 ? 0.972 -2.008 -9.177 1.00 86.62 89 ILE A N 1
ATOM 676 C CA . ILE A 1 89 ? 1.078 -2.449 -7.792 1.00 86.62 89 ILE A CA 1
ATOM 677 C C . ILE A 1 89 ? -0.253 -3.058 -7.358 1.00 86.62 89 ILE A C 1
ATOM 679 O O . ILE A 1 89 ? -1.323 -2.565 -7.710 1.00 86.62 89 ILE A O 1
ATOM 683 N N . GLY A 1 90 ? -0.207 -4.143 -6.591 1.00 89.38 90 GLY A N 1
ATOM 684 C CA . GLY A 1 90 ? -1.437 -4.753 -6.116 1.00 89.38 90 GLY A CA 1
ATOM 685 C C . GLY A 1 90 ? -1.242 -5.837 -5.076 1.00 89.38 90 GLY A C 1
ATOM 686 O O . GLY A 1 90 ? -0.162 -6.409 -4.901 1.00 89.38 90 GLY A O 1
ATOM 687 N N . TRP A 1 91 ? -2.341 -6.142 -4.394 1.00 91.00 91 TRP A N 1
ATOM 688 C CA . TRP A 1 91 ? -2.393 -7.231 -3.436 1.00 91.00 91 TRP A CA 1
ATOM 689 C C . TRP A 1 91 ? -2.301 -8.595 -4.122 1.00 91.00 91 TRP A C 1
ATOM 691 O O . TRP A 1 91 ? -2.932 -8.874 -5.142 1.00 91.00 91 TRP A O 1
ATOM 701 N N . ARG A 1 92 ? -1.554 -9.495 -3.493 1.00 88.19 92 ARG A N 1
ATOM 702 C CA . ARG A 1 92 ? -1.512 -10.927 -3.774 1.00 88.19 92 ARG A CA 1
ATOM 703 C C . ARG A 1 92 ? -2.342 -11.691 -2.748 1.00 88.19 92 ARG A C 1
ATOM 705 O O . ARG A 1 92 ? -2.741 -11.181 -1.697 1.00 88.19 92 ARG A O 1
ATOM 712 N N . ASN A 1 93 ? -2.561 -12.971 -3.040 1.00 77.88 93 ASN A N 1
ATOM 713 C CA . ASN A 1 93 ? -3.180 -13.904 -2.103 1.00 77.88 93 ASN A CA 1
ATOM 714 C C . ASN A 1 93 ? -2.494 -13.833 -0.729 1.00 77.88 93 ASN A C 1
ATOM 716 O O . ASN A 1 93 ? -1.270 -13.774 -0.644 1.00 77.88 93 ASN A O 1
ATOM 720 N N . LYS A 1 94 ? -3.295 -13.892 0.342 1.00 78.56 94 LYS A N 1
ATOM 721 C CA . LYS A 1 94 ? -2.851 -13.830 1.750 1.00 78.56 94 LYS A CA 1
ATOM 722 C C . LYS A 1 94 ? -2.284 -12.479 2.224 1.00 78.56 94 LYS A C 1
ATOM 724 O O . LYS A 1 94 ? -1.796 -12.435 3.344 1.00 78.56 94 LYS A O 1
ATOM 729 N N . GLY A 1 95 ? -2.381 -11.403 1.437 1.00 82.81 95 GLY A N 1
ATOM 730 C CA . GLY A 1 95 ? -1.998 -10.055 1.886 1.00 82.81 95 GLY A CA 1
ATOM 731 C C . GLY A 1 95 ? -0.554 -9.651 1.588 1.00 82.81 95 GLY A C 1
ATOM 732 O O . GLY A 1 95 ? -0.098 -8.640 2.105 1.00 82.81 95 GLY A O 1
ATOM 733 N N . GLY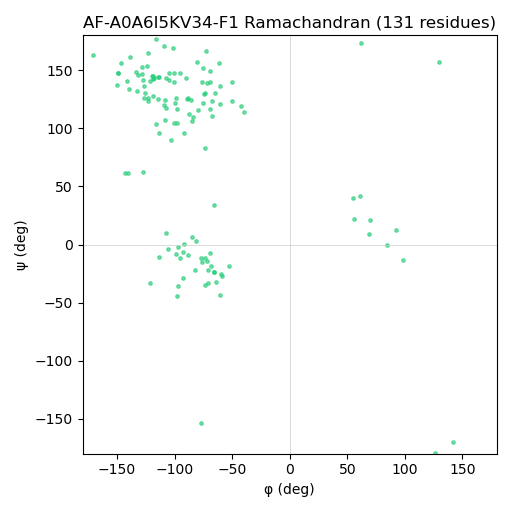 A 1 96 ? 0.161 -10.408 0.752 1.00 90.38 96 GLY A N 1
ATOM 734 C CA . GLY A 1 96 ? 1.414 -9.928 0.162 1.00 90.38 96 GLY A CA 1
ATOM 735 C C . GLY A 1 96 ? 1.164 -8.874 -0.920 1.00 90.38 96 GLY A C 1
ATOM 736 O O . GLY A 1 96 ? 0.037 -8.738 -1.394 1.00 90.38 96 GLY A O 1
ATOM 737 N N . ILE A 1 97 ? 2.203 -8.164 -1.349 1.00 91.25 97 ILE A N 1
ATOM 738 C CA . ILE A 1 97 ? 2.146 -7.167 -2.430 1.00 91.25 97 ILE A CA 1
ATOM 739 C C . ILE A 1 97 ? 3.058 -7.610 -3.570 1.00 91.25 97 ILE A C 1
ATOM 741 O O . ILE A 1 97 ? 4.122 -8.183 -3.338 1.00 91.25 97 ILE A O 1
ATOM 745 N N . VAL A 1 98 ? 2.633 -7.358 -4.806 1.00 89.69 98 VAL A N 1
ATOM 746 C CA . VAL A 1 98 ? 3.505 -7.379 -5.983 1.00 89.69 98 VAL A CA 1
ATOM 747 C C . VAL A 1 98 ? 3.609 -5.976 -6.549 1.00 89.69 98 VAL A C 1
ATOM 749 O O . VAL A 1 98 ? 2.637 -5.219 -6.541 1.00 89.69 98 VAL A O 1
ATOM 752 N N . LEU A 1 99 ? 4.793 -5.661 -7.046 1.00 87.62 99 LEU A N 1
ATOM 753 C CA . LEU A 1 99 ? 5.149 -4.364 -7.567 1.00 87.62 99 LEU A CA 1
ATOM 754 C C . LEU A 1 99 ? 6.009 -4.525 -8.824 1.00 87.62 99 LEU A C 1
ATOM 756 O O . LEU A 1 99 ? 6.983 -5.276 -8.810 1.00 87.62 99 LEU A O 1
ATOM 760 N N . HIS A 1 100 ? 5.695 -3.781 -9.882 1.00 83.81 100 HIS A N 1
ATOM 761 C CA . HIS A 1 100 ? 6.563 -3.656 -11.051 1.00 83.81 100 HIS A CA 1
ATOM 762 C C . HIS A 1 100 ? 7.202 -2.263 -11.100 1.00 83.81 100 HIS A C 1
ATOM 764 O O . HIS A 1 100 ? 6.517 -1.240 -11.091 1.00 83.81 100 HIS A O 1
ATOM 770 N N . GLN A 1 101 ? 8.532 -2.220 -11.151 1.00 80.56 101 GLN A N 1
ATOM 771 C CA . GLN A 1 101 ? 9.322 -0.992 -11.096 1.00 80.56 101 GLN A CA 1
ATOM 772 C C . GLN A 1 101 ? 10.155 -0.806 -12.370 1.00 80.56 101 GLN A C 1
ATOM 774 O O . GLN A 1 101 ? 10.670 -1.772 -12.938 1.00 80.56 101 GLN A O 1
ATOM 779 N N . GLY A 1 102 ? 10.316 0.453 -12.794 1.00 74.12 102 GLY A N 1
ATOM 780 C CA . GLY A 1 102 ? 11.214 0.834 -13.892 1.00 74.12 102 GLY A CA 1
ATOM 781 C C . GLY A 1 102 ? 10.762 0.371 -15.278 1.00 74.12 102 GLY A C 1
ATOM 782 O O . GLY A 1 102 ? 11.584 0.269 -16.181 1.00 74.12 102 GLY A O 1
ATOM 783 N N . CYS A 1 103 ? 9.473 0.074 -15.443 1.00 69.44 103 CYS A N 1
ATOM 784 C CA . CYS A 1 103 ? 8.920 -0.400 -16.702 1.00 69.44 103 CYS A CA 1
ATOM 785 C C . CYS A 1 103 ? 8.962 0.687 -17.783 1.00 69.44 103 CYS A C 1
ATOM 787 O O . CYS A 1 103 ? 8.203 1.648 -17.727 1.00 69.44 103 CYS A O 1
ATOM 789 N N . VAL A 1 104 ? 9.809 0.507 -18.798 1.00 65.19 104 VAL A N 1
ATOM 790 C CA . VAL A 1 104 ? 9.726 1.258 -20.072 1.00 65.19 104 VAL A CA 1
ATOM 791 C C . VAL A 1 104 ? 8.878 0.478 -21.095 1.00 65.19 104 VAL A C 1
ATOM 793 O O . VAL A 1 104 ? 8.193 1.057 -21.932 1.00 65.19 104 VAL A O 1
ATOM 796 N N . MET A 1 105 ? 8.876 -0.855 -20.975 1.00 60.06 105 MET A N 1
ATOM 797 C CA . MET A 1 105 ? 7.981 -1.827 -21.618 1.00 60.06 105 MET A CA 1
ATOM 798 C C . MET A 1 105 ? 7.774 -3.004 -20.646 1.00 60.06 105 MET A C 1
ATOM 800 O O . MET A 1 105 ? 8.657 -3.252 -19.829 1.00 60.06 105 MET A O 1
ATOM 804 N N . MET A 1 106 ? 6.674 -3.768 -20.750 1.00 56.59 106 MET A N 1
ATOM 805 C CA . MET A 1 106 ? 6.367 -4.926 -19.868 1.00 56.59 106 MET A CA 1
ATOM 806 C C . MET A 1 106 ? 7.495 -5.973 -19.760 1.00 56.59 106 MET A C 1
ATOM 808 O O . MET A 1 106 ? 7.506 -6.781 -18.839 1.00 56.59 106 MET A O 1
ATOM 812 N N . THR A 1 107 ? 8.438 -5.974 -20.702 1.00 59.28 107 THR A N 1
ATOM 813 C CA . THR A 1 107 ? 9.583 -6.890 -20.747 1.00 59.28 107 THR A CA 1
ATOM 814 C C . THR A 1 107 ? 10.866 -6.309 -20.159 1.00 59.28 107 THR A C 1
ATOM 816 O O . THR A 1 107 ? 11.855 -7.012 -20.135 1.00 59.28 107 THR A O 1
ATOM 819 N N . HIS A 1 108 ? 10.889 -5.054 -19.709 1.00 74.25 108 HIS A N 1
ATOM 820 C CA . HIS A 1 108 ? 12.059 -4.417 -19.092 1.00 74.25 108 HIS A CA 1
ATOM 821 C C . HIS A 1 108 ? 11.643 -3.823 -17.748 1.00 74.25 108 HIS A C 1
ATOM 823 O O . HIS A 1 108 ? 11.633 -2.610 -17.557 1.00 74.25 108 HIS A O 1
ATOM 829 N N . CYS A 1 109 ? 11.218 -4.705 -16.847 1.00 78.81 109 CYS A N 1
ATOM 830 C CA . CYS A 1 109 ? 10.695 -4.359 -15.534 1.00 78.81 109 CYS A CA 1
ATOM 831 C C . CYS A 1 109 ? 11.421 -5.150 -14.452 1.00 78.81 109 CYS A C 1
ATOM 833 O O . CYS A 1 109 ? 11.732 -6.329 -14.620 1.00 78.81 109 CYS A O 1
ATOM 835 N N . LYS A 1 110 ? 11.592 -4.528 -13.292 1.00 86.12 110 LYS A N 1
ATOM 836 C CA . LYS A 1 110 ? 11.900 -5.255 -12.066 1.00 86.12 110 LYS A CA 1
ATOM 837 C C . LYS A 1 110 ? 10.596 -5.656 -11.410 1.00 86.12 110 LYS A C 1
ATOM 839 O O . LYS A 1 110 ? 9.745 -4.804 -11.162 1.00 86.12 110 LYS A O 1
ATOM 844 N N . LYS A 1 111 ? 10.44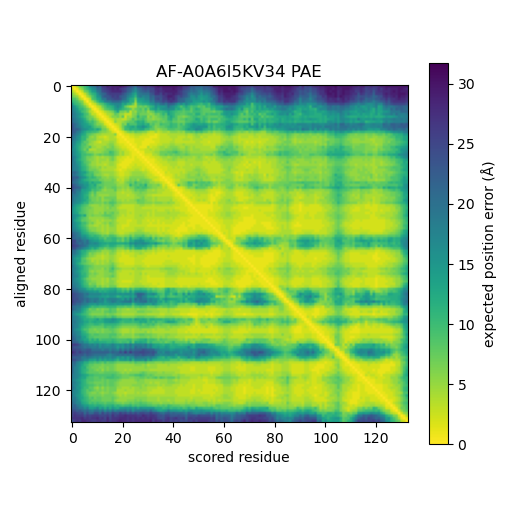0 -6.941 -11.129 1.00 87.62 111 LYS A N 1
ATOM 845 C CA . LYS A 1 111 ? 9.322 -7.468 -10.359 1.00 87.62 111 LYS A CA 1
ATOM 846 C C . LYS A 1 111 ? 9.768 -7.645 -8.917 1.00 87.62 111 LYS A C 1
ATOM 848 O O . LYS A 1 111 ? 10.660 -8.445 -8.628 1.00 87.62 111 LYS A O 1
ATOM 853 N N . LEU A 1 112 ? 9.128 -6.905 -8.025 1.00 89.12 112 LEU A N 1
ATOM 854 C CA . LEU A 1 112 ? 9.318 -7.014 -6.593 1.00 89.12 112 LEU A CA 1
ATOM 855 C C . LEU A 1 112 ? 8.097 -7.674 -5.958 1.00 89.12 112 LEU A C 1
ATOM 857 O O . LEU A 1 112 ? 6.958 -7.423 -6.358 1.00 89.12 112 LEU A O 1
ATOM 861 N N . GLU A 1 113 ? 8.326 -8.502 -4.948 1.00 91.12 113 GLU A N 1
ATOM 862 C CA . GLU A 1 113 ? 7.260 -9.075 -4.129 1.00 91.12 113 GLU A CA 1
ATOM 863 C C . GLU A 1 113 ? 7.548 -8.835 -2.649 1.00 91.12 113 GLU A C 1
ATOM 865 O O . GLU A 1 113 ? 8.692 -8.664 -2.234 1.00 91.12 113 GLU A O 1
ATOM 870 N N . SER A 1 114 ? 6.496 -8.779 -1.841 1.00 91.69 114 SER A N 1
ATOM 871 C CA . SER A 1 114 ? 6.633 -8.664 -0.396 1.00 91.69 114 SER A CA 1
ATOM 872 C C . SER A 1 114 ? 7.295 -9.910 0.183 1.00 91.69 114 SER A C 1
ATOM 874 O O . SER A 1 114 ? 6.790 -11.020 -0.012 1.00 91.69 114 SER A O 1
ATOM 876 N N . LYS A 1 115 ? 8.320 -9.725 1.011 1.00 87.62 115 LYS A N 1
ATOM 877 C CA . LYS A 1 115 ? 9.002 -10.824 1.705 1.00 87.62 115 LYS A CA 1
ATOM 878 C C . LYS A 1 115 ? 8.090 -11.568 2.690 1.00 87.62 115 LYS A C 1
ATOM 880 O O . LYS A 1 115 ? 8.266 -12.758 2.944 1.00 87.62 115 LYS A O 1
ATOM 885 N N . ASN A 1 116 ? 7.135 -10.859 3.297 1.00 88.00 116 ASN A N 1
ATOM 886 C CA . ASN A 1 116 ? 6.184 -11.422 4.253 1.00 88.00 116 ASN A CA 1
ATOM 887 C C . ASN A 1 116 ? 4.834 -10.688 4.211 1.00 88.00 116 ASN A C 1
ATOM 889 O O . ASN A 1 116 ? 4.778 -9.476 4.035 1.00 88.00 116 ASN A O 1
ATOM 893 N N . VAL A 1 117 ? 3.752 -11.420 4.472 1.00 88.19 117 VAL A N 1
ATOM 894 C CA . VAL A 1 117 ? 2.373 -10.916 4.540 1.00 88.19 117 VAL A CA 1
ATOM 895 C C . VAL A 1 117 ? 2.085 -10.045 5.767 1.00 88.19 117 VAL A C 1
ATOM 897 O O . VAL A 1 117 ? 1.146 -9.259 5.745 1.00 88.19 117 VAL A O 1
ATOM 900 N N . ASP A 1 118 ? 2.865 -10.169 6.847 1.00 88.25 118 ASP A N 1
ATOM 901 C C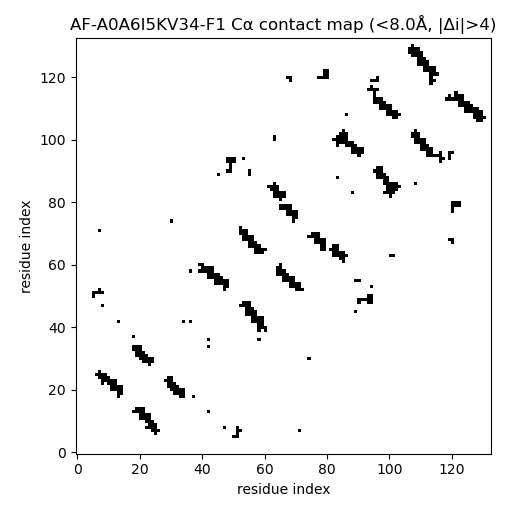A . ASP A 1 118 ? 2.702 -9.326 8.046 1.00 88.25 118 ASP A CA 1
ATOM 902 C C . ASP A 1 118 ? 3.507 -8.020 7.979 1.00 88.25 118 ASP A C 1
ATOM 904 O O . ASP A 1 118 ? 3.361 -7.143 8.832 1.00 88.25 118 ASP A O 1
ATOM 908 N N . SER A 1 119 ? 4.376 -7.888 6.977 1.00 90.00 119 SER A N 1
ATOM 909 C CA . SER A 1 119 ? 5.133 -6.665 6.694 1.00 90.00 119 SER A CA 1
ATOM 910 C C . SER A 1 119 ? 5.256 -6.475 5.183 1.00 90.00 119 SER A C 1
ATOM 912 O O . SER A 1 119 ? 6.366 -6.509 4.649 1.00 90.00 119 SER A O 1
ATOM 914 N N . PRO A 1 120 ? 4.123 -6.332 4.469 1.00 90.56 120 PRO A N 1
ATOM 915 C CA . PRO A 1 120 ? 4.107 -6.386 3.013 1.00 90.56 120 PRO A CA 1
ATOM 916 C C . PRO A 1 120 ? 4.774 -5.188 2.334 1.00 90.56 120 PRO A C 1
ATOM 918 O O . PRO A 1 120 ? 4.963 -5.217 1.127 1.00 90.56 120 PRO A O 1
ATOM 921 N N . TRP A 1 121 ? 5.153 -4.163 3.097 1.00 91.62 121 TRP A N 1
ATOM 922 C CA . TRP A 1 121 ? 5.967 -3.037 2.640 1.00 91.62 121 TRP A CA 1
ATOM 923 C C . TRP A 1 121 ? 7.457 -3.373 2.484 1.00 91.62 121 TRP A C 1
ATOM 925 O O . TRP A 1 121 ? 8.188 -2.621 1.847 1.00 91.62 121 TRP A O 1
ATOM 935 N N . ILE A 1 122 ? 7.921 -4.497 3.043 1.00 90.81 122 ILE A N 1
ATOM 936 C CA . ILE A 1 122 ? 9.291 -4.980 2.846 1.00 90.81 122 ILE A CA 1
ATOM 937 C C . ILE A 1 122 ? 9.327 -5.788 1.553 1.00 90.81 122 ILE A C 1
ATOM 939 O O . ILE A 1 122 ? 8.849 -6.927 1.508 1.00 90.81 122 ILE A O 1
ATOM 943 N N . MET A 1 123 ? 9.915 -5.195 0.520 1.00 89.62 123 MET A N 1
ATOM 944 C CA . MET A 1 123 ? 9.951 -5.754 -0.828 1.00 89.62 123 MET A CA 1
ATOM 945 C C . MET A 1 123 ? 11.288 -6.429 -1.129 1.00 89.62 123 MET A C 1
ATOM 947 O O . MET A 1 123 ? 12.344 -5.989 -0.677 1.00 89.62 123 MET A 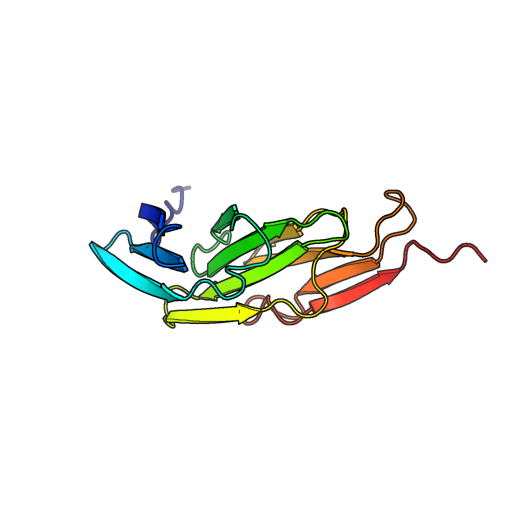O 1
ATOM 951 N N . GLU A 1 124 ? 11.251 -7.481 -1.938 1.00 90.69 124 GLU A N 1
ATOM 952 C CA . GLU A 1 124 ? 12.431 -8.136 -2.491 1.00 90.69 124 GLU A CA 1
ATOM 953 C C . GLU A 1 124 ? 12.319 -8.252 -4.010 1.00 90.69 124 GLU A C 1
ATOM 955 O O . GLU A 1 124 ? 11.242 -8.496 -4.552 1.00 90.69 124 GLU A O 1
ATOM 960 N N . LEU A 1 125 ? 13.441 -8.058 -4.706 1.00 89.00 125 LEU A N 1
ATOM 961 C CA . LEU A 1 125 ? 13.523 -8.285 -6.145 1.00 89.00 125 LEU A CA 1
ATOM 962 C C . LEU A 1 125 ? 13.420 -9.789 -6.413 1.00 89.00 125 LEU A C 1
ATOM 964 O O . LEU A 1 125 ? 14.303 -10.549 -6.021 1.00 89.00 125 LEU A O 1
ATOM 968 N N . VAL A 1 126 ? 12.364 -10.196 -7.108 1.00 88.56 126 VAL A N 1
ATOM 969 C CA . VAL A 1 126 ? 12.131 -11.595 -7.489 1.00 88.56 126 VAL A CA 1
ATOM 970 C C . VAL A 1 126 ? 12.608 -11.856 -8.910 1.00 88.56 126 VAL A C 1
ATOM 972 O O . VAL A 1 126 ? 13.120 -12.933 -9.207 1.00 88.56 126 VAL A O 1
ATOM 975 N N . GLU A 1 127 ? 12.460 -10.872 -9.794 1.00 84.62 127 GLU A N 1
ATOM 976 C CA . GLU A 1 127 ? 12.800 -11.020 -11.205 1.00 84.62 127 GLU A CA 1
ATOM 977 C C . GLU A 1 127 ? 13.249 -9.681 -11.793 1.00 84.62 127 GLU A C 1
ATOM 979 O O . GLU A 1 127 ? 12.641 -8.641 -11.534 1.00 84.62 127 GLU A O 1
ATOM 984 N N . ASP A 1 128 ? 14.315 -9.706 -12.591 1.00 83.31 128 ASP A N 1
ATOM 985 C CA . ASP A 1 128 ? 14.781 -8.562 -13.374 1.00 83.31 128 ASP A CA 1
ATOM 986 C C . ASP A 1 128 ? 14.604 -8.899 -14.854 1.00 83.31 128 ASP A C 1
ATOM 988 O O . ASP A 1 128 ? 15.434 -9.584 -15.453 1.00 83.31 128 ASP A O 1
ATOM 992 N N . LEU A 1 129 ? 13.488 -8.454 -15.431 1.00 72.38 129 LEU A N 1
ATOM 993 C CA . LEU A 1 129 ? 13.138 -8.740 -16.822 1.00 72.38 129 LEU A CA 1
ATOM 994 C C . LEU A 1 129 ? 14.007 -7.933 -17.805 1.00 72.38 129 LEU A C 1
ATOM 996 O O . LEU A 1 129 ? 14.022 -8.227 -18.991 1.00 72.38 129 LEU A O 1
ATOM 1000 N N . GLY A 1 130 ? 14.773 -6.943 -17.328 1.00 62.56 130 GLY A N 1
ATOM 1001 C CA . GLY A 1 130 ? 15.522 -6.000 -18.162 1.00 62.56 130 GLY A CA 1
ATOM 1002 C C . GLY A 1 130 ? 16.908 -6.443 -18.641 1.00 62.56 130 GLY A C 1
ATOM 1003 O O . GLY A 1 130 ? 17.610 -5.622 -19.229 1.00 62.56 130 GLY A O 1
ATOM 1004 N N . LYS A 1 131 ? 17.337 -7.690 -18.408 1.00 53.38 131 LYS A N 1
ATOM 1005 C CA . LYS A 1 131 ? 18.629 -8.189 -18.912 1.00 53.38 131 LYS A CA 1
ATOM 1006 C C . LYS A 1 131 ? 18.440 -9.100 -20.120 1.00 53.38 131 LYS A C 1
ATOM 1008 O O . LYS A 1 131 ? 18.349 -10.314 -19.981 1.00 53.38 131 LYS A O 1
ATOM 1013 N N . THR A 1 132 ? 18.441 -8.516 -21.312 1.00 47.72 132 THR A N 1
ATOM 1014 C CA . THR A 1 132 ? 18.955 -9.226 -22.490 1.00 47.72 132 THR A CA 1
ATOM 1015 C C . THR A 1 132 ? 20.481 -9.235 -22.404 1.00 47.72 132 THR A C 1
ATOM 1017 O O . THR A 1 132 ? 21.077 -8.163 -22.289 1.00 47.72 132 THR A O 1
ATOM 1020 N N . GLU A 1 133 ? 21.086 -10.428 -22.399 1.00 43.94 133 GLU A N 1
ATOM 1021 C CA . GLU A 1 133 ? 22.516 -10.611 -22.709 1.00 43.94 133 GLU A CA 1
ATOM 1022 C C . GLU A 1 133 ? 22.882 -10.016 -24.077 1.00 43.94 133 GLU A C 1
ATOM 1024 O O . GLU A 1 133 ? 22.021 -10.048 -24.991 1.00 43.94 133 GLU A O 1
#

Secondary structure (DSSP, 8-state):
-------SEEEEEEETTTTEEEEEETTS-EEEEE-S-TTT---EEEEE-TTSSEEEEEE--TT-BEEEEEETTTTEEEE-TT-B-SS-EEEPGGG-EEEEES-SSTTS-EEEEES-TTSTTSEEEEEETT---

pLDDT: mean 77.14, std 13.97, range [31.02, 93.12]

Sequence (133 aa):
MKSRDSQYVHNLTLDEVQGMIIIAKKDGQVDTLHNPAPEEGELDLVGPSPDNRMILLTVPTGDGGRAWVYHIGKTELHEIEGGFGLGEIGWRNKGGIVLHQGCVMMTHCKKLESKNVDSPWIMELVEDLGKTE

Mean predicted aligned error: 8.21 Å

Solvent-accessible surface area (backbone atoms only — not comparable to full-atom values): 7490 Å² total; per-residue (Å²): 132,83,79,81,68,76,72,42,69,67,50,75,47,75,40,78,91,77,35,29,38,38,42,32,27,59,87,71,51,71,49,78,42,74,46,94,54,71,88,64,48,68,79,41,76,81,43,64,27,84,78,40,54,32,36,39,35,32,29,67,38,99,86,24,20,47,36,32,40,35,32,68,90,72,78,42,78,40,66,32,76,86,42,34,19,77,42,62,71,47,75,37,86,82,30,20,32,39,37,26,27,65,31,85,44,98,64,32,23,36,35,30,33,28,76,36,51,93,48,35,40,47,66,39,82,76,44,70,49,61,70,80,129

Organism: NCBI:txid2696468